Protein AF-A0A315AGP6-F1 (afdb_monomer)

Mean predicted aligned error: 13.44 Å

Secondary structure (DSSP, 8-state):
-HHHHHHHHHHHHHHHHHHHHHHHHHHHHHHHHHHHHHTTTGGGGS-------------TT--S-EEEEEETTEEEEEEE-TTSSEEEEEETTEEEEEEEEEEEEETTEEEEEEEEETTTS-GGG-EEEEEEEETTEEEEEEEPTTSSEEEEEEEEE-

Sequence (158 aa):
MKTRLLKWVVVLICLATAVLSVYVFRLKEFMAIDRCMDAGGAYEKSWKVCDKSLTETPDTRFSGPVFAGMLDGQKISLQLRDDQMGYRMIDNGLRVVGDMNTERGFQNDDNAVVYVLNWTQDEAQQIRFLRVLAHGEEVLRRIGPDQQLQTGAALRAK

Structure (mmCIF, N/CA/C/O backbone):
data_AF-A0A315AGP6-F1
#
_entry.id   AF-A0A315AGP6-F1
#
loop_
_atom_site.group_PDB
_atom_site.id
_atom_site.type_symbol
_atom_site.label_atom_id
_atom_site.label_alt_id
_atom_site.label_comp_id
_atom_site.label_asym_id
_atom_site.label_entity_id
_atom_site.label_seq_id
_atom_site.pdbx_PDB_ins_code
_atom_site.Cartn_x
_atom_site.Cartn_y
_atom_site.Cartn_z
_atom_site.occupancy
_atom_site.B_iso_or_equiv
_atom_site.auth_seq_id
_atom_site.auth_comp_id
_atom_site.auth_asym_id
_atom_site.auth_atom_id
_atom_site.pdbx_PDB_model_num
ATOM 1 N N . MET A 1 1 ? -53.236 -2.235 45.893 1.00 52.69 1 MET A N 1
ATOM 2 C CA . MET A 1 1 ? -51.767 -2.215 46.124 1.00 52.69 1 MET A CA 1
ATOM 3 C C . MET A 1 1 ? -50.929 -2.839 44.997 1.00 52.69 1 MET A C 1
ATOM 5 O O . MET A 1 1 ? -49.910 -2.248 44.666 1.00 52.69 1 MET A O 1
ATOM 9 N N . LYS A 1 2 ? -51.334 -3.953 44.358 1.00 54.44 2 LYS A N 1
ATOM 10 C CA . LYS A 1 2 ? -50.547 -4.644 43.301 1.00 54.44 2 LYS A CA 1
ATOM 11 C C . LYS A 1 2 ? -50.175 -3.794 42.068 1.00 54.44 2 LYS A C 1
ATOM 13 O O . LYS A 1 2 ? -49.081 -3.937 41.536 1.00 54.44 2 LYS A O 1
ATOM 18 N N . THR A 1 3 ? -51.033 -2.867 41.644 1.00 57.50 3 THR A N 1
ATOM 19 C CA . THR A 1 3 ? -50.813 -2.029 40.446 1.00 57.50 3 THR A CA 1
ATOM 20 C C . THR A 1 3 ? -49.757 -0.936 40.618 1.00 57.50 3 THR A C 1
ATOM 22 O O . THR A 1 3 ? -49.158 -0.522 39.630 1.00 57.50 3 THR A O 1
ATOM 25 N N . ARG A 1 4 ? -49.487 -0.470 41.848 1.00 60.44 4 ARG A N 1
ATOM 26 C CA . ARG A 1 4 ? -48.380 0.473 42.104 1.00 60.44 4 ARG A CA 1
ATOM 27 C C . ARG A 1 4 ? -47.031 -0.237 42.041 1.00 60.44 4 ARG A C 1
ATOM 29 O O . ARG A 1 4 ? -46.121 0.294 41.421 1.00 60.44 4 ARG A O 1
ATOM 36 N N . LEU A 1 5 ? -46.930 -1.444 42.600 1.00 61.31 5 LEU A N 1
ATOM 37 C CA . LEU A 1 5 ? -45.696 -2.236 42.576 1.00 61.31 5 LEU A CA 1
ATOM 38 C C . LEU A 1 5 ? -45.258 -2.558 41.137 1.00 61.31 5 LEU A C 1
ATOM 40 O O . LEU A 1 5 ? -44.093 -2.393 40.797 1.00 61.31 5 LEU A O 1
ATOM 44 N N . LEU A 1 6 ? -46.212 -2.927 40.273 1.00 70.25 6 LEU A N 1
ATOM 45 C CA . LEU A 1 6 ? -45.940 -3.245 38.868 1.00 70.25 6 LEU A CA 1
ATOM 46 C C . LEU A 1 6 ? -45.377 -2.041 38.091 1.00 70.25 6 LEU A C 1
ATOM 48 O O . LEU A 1 6 ? -44.458 -2.197 37.296 1.00 70.25 6 LEU A O 1
ATOM 52 N N . LYS A 1 7 ? -45.877 -0.826 38.360 1.00 73.56 7 LYS A N 1
ATOM 53 C CA . LYS A 1 7 ? -45.375 0.402 37.721 1.00 73.56 7 LYS A CA 1
ATOM 54 C C . LYS A 1 7 ? -43.928 0.708 38.113 1.00 73.56 7 LYS A C 1
ATOM 56 O O . LYS A 1 7 ? -43.135 1.062 37.249 1.00 73.56 7 LYS A O 1
ATOM 61 N N . TRP A 1 8 ? -43.572 0.529 39.384 1.00 76.19 8 TRP A N 1
ATOM 62 C CA . TRP A 1 8 ? -42.200 0.745 39.860 1.00 76.19 8 TRP A CA 1
ATOM 63 C C . TRP A 1 8 ? -41.210 -0.274 39.288 1.00 76.19 8 TRP A C 1
ATOM 65 O O . TRP A 1 8 ? -40.094 0.098 38.932 1.00 76.19 8 TRP A O 1
ATOM 75 N N . VAL A 1 9 ? -41.634 -1.530 39.121 1.00 81.00 9 VAL A N 1
ATOM 76 C CA . VAL A 1 9 ? -40.815 -2.568 38.473 1.00 81.00 9 VAL A CA 1
ATOM 77 C C . VAL A 1 9 ? -40.554 -2.230 37.001 1.00 81.00 9 VAL A C 1
ATOM 79 O O . VAL A 1 9 ? -39.416 -2.327 36.552 1.00 81.00 9 VAL A O 1
ATOM 82 N N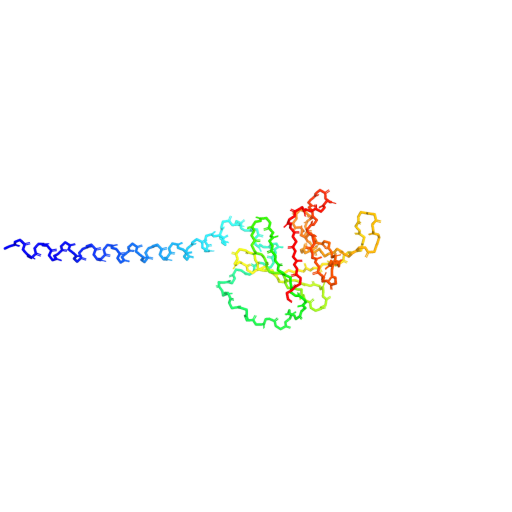 . VAL A 1 10 ? -41.565 -1.763 36.260 1.00 82.56 10 VAL A N 1
ATOM 83 C CA . VAL A 1 10 ? -41.391 -1.357 34.851 1.00 82.56 10 VAL A CA 1
ATOM 84 C C . VAL A 1 10 ? -40.433 -0.169 34.721 1.00 82.56 10 VAL A C 1
ATOM 86 O O . VAL A 1 10 ? -39.555 -0.186 33.862 1.00 82.56 10 VAL A O 1
ATOM 89 N N . VAL A 1 11 ? -40.541 0.831 35.602 1.00 83.94 11 VAL A N 1
ATOM 90 C CA . VAL A 1 11 ? -39.630 1.990 35.606 1.00 83.94 11 VAL A CA 1
ATOM 91 C C . VAL A 1 11 ? -38.184 1.563 35.866 1.00 83.94 11 VAL A C 1
ATOM 93 O O . VAL A 1 11 ? -37.286 2.019 35.163 1.00 83.94 11 VAL A O 1
ATOM 96 N N . LEU A 1 12 ? -37.952 0.653 36.817 1.00 85.31 12 LEU A N 1
ATOM 97 C CA . LEU A 1 12 ? -36.618 0.116 37.103 1.00 85.31 12 LEU A CA 1
ATOM 98 C C . LEU A 1 12 ? -36.024 -0.647 35.913 1.00 85.31 12 LEU A C 1
ATOM 100 O O . LEU A 1 12 ? -34.843 -0.480 35.616 1.00 85.31 12 LEU A O 1
ATOM 104 N N . ILE A 1 13 ? -36.834 -1.431 35.197 1.00 87.06 13 ILE A N 1
ATOM 105 C CA . ILE A 1 13 ? -36.389 -2.160 34.000 1.00 87.06 13 ILE A CA 1
ATOM 106 C C . ILE A 1 13 ? -36.026 -1.185 32.869 1.00 87.06 13 ILE A C 1
ATOM 108 O O . ILE A 1 13 ? -34.985 -1.346 32.230 1.00 87.06 13 ILE A O 1
ATOM 112 N N . CYS A 1 14 ? -36.830 -0.142 32.642 1.00 85.56 14 CYS A N 1
ATOM 113 C CA . CYS A 1 14 ? -36.521 0.907 31.664 1.00 85.56 14 CYS A CA 1
ATOM 114 C C . CYS A 1 14 ? -35.223 1.656 32.003 1.00 85.56 14 CYS A C 1
ATOM 116 O O . CYS A 1 14 ? -34.413 1.924 31.121 1.00 85.56 14 CYS A O 1
ATOM 118 N N . LEU A 1 15 ? -34.991 1.957 33.282 1.00 86.38 15 LEU A N 1
ATOM 119 C CA . LEU A 1 15 ? -33.763 2.613 33.733 1.00 86.38 15 LEU A CA 1
ATOM 120 C C . LEU A 1 15 ? -32.540 1.706 33.562 1.00 86.38 15 LEU A C 1
ATOM 122 O O . LEU A 1 15 ? -31.524 2.143 33.028 1.00 86.38 15 LEU A O 1
ATOM 126 N N . ALA A 1 16 ? -32.649 0.433 33.945 1.00 84.56 16 ALA A N 1
ATOM 127 C CA . ALA A 1 16 ? -31.571 -0.537 33.790 1.00 84.56 16 ALA A CA 1
ATOM 128 C C . ALA A 1 16 ? -31.207 -0.762 32.314 1.00 84.56 16 ALA A C 1
ATOM 130 O O . ALA A 1 16 ? -30.030 -0.774 31.968 1.00 84.56 16 ALA A O 1
ATOM 131 N N . THR A 1 17 ? -32.202 -0.879 31.430 1.00 85.38 17 THR A N 1
ATOM 132 C CA . THR A 1 17 ? -31.980 -1.036 29.981 1.00 85.38 17 THR A CA 1
ATOM 133 C C . THR A 1 17 ? -31.384 0.218 29.344 1.00 85.38 17 THR A C 1
ATOM 135 O O . THR A 1 17 ? -30.470 0.101 28.527 1.00 85.38 17 THR A O 1
ATOM 138 N N . ALA A 1 18 ? -31.810 1.415 29.758 1.00 82.62 18 ALA A N 1
ATOM 139 C CA . ALA A 1 18 ? -31.190 2.664 29.322 1.00 82.62 18 ALA A CA 1
ATOM 140 C C . ALA A 1 18 ? -29.714 2.741 29.748 1.00 82.62 18 ALA A C 1
ATOM 142 O O . ALA A 1 18 ? -28.853 2.995 28.907 1.00 82.62 18 ALA A O 1
ATOM 143 N N . VAL A 1 19 ? -29.398 2.429 31.009 1.00 82.69 19 VAL A N 1
ATOM 144 C CA . VAL A 1 19 ? -28.012 2.400 31.507 1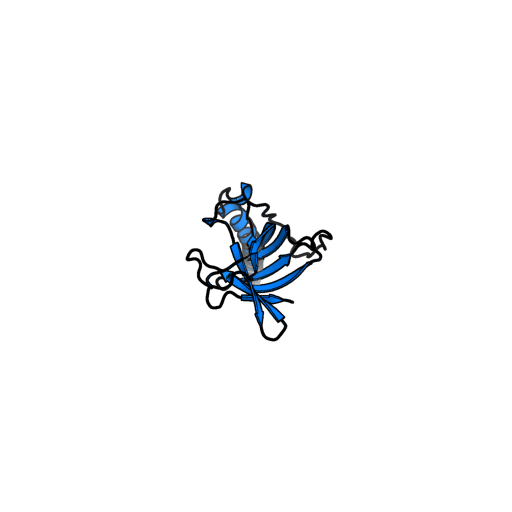.00 82.69 19 VAL A CA 1
ATOM 145 C C . VAL A 1 19 ? -27.171 1.359 30.765 1.00 82.69 19 VAL A C 1
ATOM 147 O O . VAL A 1 19 ? -26.054 1.669 30.354 1.00 82.69 19 VAL A O 1
ATOM 150 N N . LEU A 1 20 ? -27.708 0.159 30.519 1.00 81.19 20 LEU A N 1
ATOM 151 C CA . LEU A 1 20 ? -27.002 -0.884 29.771 1.00 81.19 20 LEU A CA 1
ATOM 152 C C . LEU A 1 20 ? -26.722 -0.451 28.327 1.00 81.19 20 LEU A C 1
ATOM 154 O O . LEU A 1 20 ? -25.624 -0.664 27.822 1.00 81.19 20 LEU A O 1
ATOM 158 N N . SER A 1 21 ? -27.696 0.182 27.668 1.00 76.19 21 SER A N 1
ATOM 159 C CA . SER A 1 21 ? -27.543 0.660 26.292 1.00 76.19 21 SER A CA 1
ATOM 160 C C . SER A 1 21 ? -26.468 1.741 26.184 1.00 76.19 21 SER A C 1
ATOM 162 O O . SER A 1 21 ? -25.599 1.631 25.324 1.00 76.19 21 SER A O 1
ATOM 164 N N . VAL A 1 22 ? -26.442 2.711 27.107 1.00 76.00 2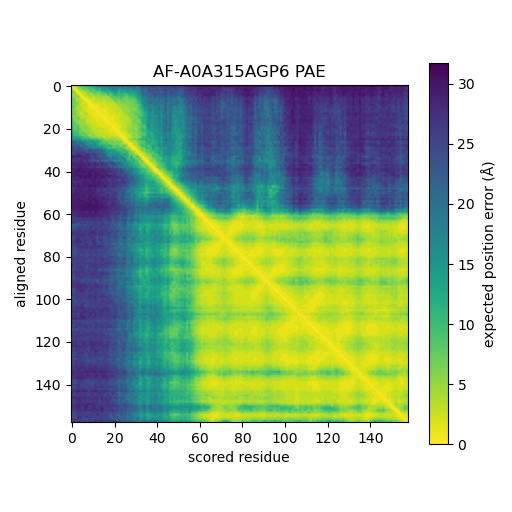2 VAL A N 1
ATOM 165 C CA . VAL A 1 22 ? -25.380 3.725 27.199 1.00 76.00 22 VAL A CA 1
ATOM 166 C C . VAL A 1 22 ? -24.031 3.072 27.492 1.00 76.00 22 VAL A C 1
ATOM 168 O O . VAL A 1 22 ? -23.053 3.405 26.832 1.00 76.00 22 VAL A O 1
ATOM 171 N N . TYR A 1 23 ? -23.964 2.109 28.412 1.00 75.06 23 TYR A N 1
ATOM 172 C CA . TYR A 1 23 ? -22.728 1.387 28.718 1.00 75.06 23 TYR A CA 1
ATOM 173 C C . TYR A 1 23 ? -22.182 0.636 27.493 1.00 75.06 23 TYR A C 1
ATOM 175 O O . TYR A 1 23 ? -21.006 0.763 27.170 1.00 75.06 23 TYR A O 1
ATOM 183 N N . VAL A 1 24 ? -23.037 -0.062 26.740 1.00 69.62 24 VAL A N 1
ATOM 184 C CA . VAL A 1 24 ? -22.651 -0.775 25.509 1.00 69.62 24 VAL A CA 1
ATOM 185 C C . VAL A 1 24 ? -22.270 0.192 24.382 1.00 69.62 24 VAL A C 1
ATOM 187 O O . VAL A 1 24 ? -21.299 -0.056 23.666 1.00 69.62 24 VAL A O 1
ATOM 190 N N . PHE A 1 25 ? -22.984 1.311 24.225 1.00 62.66 25 PHE A N 1
ATOM 191 C CA . PHE A 1 25 ? -22.632 2.336 23.235 1.00 62.66 25 PHE A CA 1
ATOM 192 C C . PHE A 1 25 ? -21.278 2.975 23.556 1.00 62.66 25 PHE A C 1
ATOM 194 O O . PHE A 1 25 ? -20.456 3.169 22.665 1.00 62.66 25 PHE A O 1
ATOM 201 N N . ARG A 1 26 ? -21.010 3.235 24.840 1.00 58.31 26 ARG A N 1
ATOM 202 C CA . ARG A 1 26 ? -19.738 3.791 25.313 1.00 58.31 26 ARG A CA 1
ATOM 203 C C . ARG A 1 26 ? -18.598 2.775 25.279 1.00 58.31 26 ARG A C 1
ATOM 205 O O . ARG A 1 26 ? -17.476 3.167 24.984 1.00 58.31 26 ARG A O 1
ATOM 212 N N . LEU A 1 27 ? -18.865 1.485 25.487 1.00 56.50 27 LEU A N 1
ATOM 213 C CA . LEU A 1 27 ? -17.881 0.412 25.304 1.00 56.50 27 LEU A CA 1
ATOM 214 C C . LEU A 1 27 ? -17.366 0.349 23.863 1.00 56.50 27 LEU A C 1
ATOM 216 O O . LEU A 1 27 ? -16.171 0.166 23.656 1.00 56.50 27 LEU A O 1
ATOM 220 N N . LYS A 1 28 ? -18.233 0.560 22.864 1.00 54.00 28 LYS A N 1
ATOM 221 C CA . LYS A 1 28 ? -17.790 0.650 21.462 1.00 54.00 28 LYS A CA 1
ATOM 222 C C . LYS A 1 28 ? -16.846 1.831 21.229 1.00 54.00 28 LYS A C 1
ATOM 224 O O . LYS A 1 28 ? -15.876 1.687 20.492 1.00 54.00 28 LYS A O 1
ATOM 229 N N . GLU A 1 29 ? -17.096 2.971 21.873 1.00 46.34 29 GLU A N 1
ATOM 230 C CA . GLU A 1 29 ? -16.198 4.129 21.782 1.00 46.34 29 GLU A CA 1
ATOM 231 C C . GLU A 1 29 ? -14.872 3.912 22.523 1.00 46.34 29 GLU A C 1
ATOM 233 O O . GLU A 1 29 ? -13.831 4.371 22.053 1.00 46.34 29 GLU A O 1
ATOM 238 N N . PHE A 1 30 ? -14.881 3.178 23.640 1.00 49.84 30 PHE A N 1
ATOM 239 C CA . PHE A 1 30 ? -13.666 2.826 24.375 1.00 49.84 30 PHE A CA 1
ATOM 240 C C . PHE A 1 30 ? -12.811 1.783 23.652 1.00 49.84 30 PHE A C 1
ATOM 242 O O . PHE A 1 30 ? -11.600 1.953 23.615 1.00 49.84 30 PHE A O 1
ATOM 249 N N . MET A 1 31 ? -13.397 0.784 22.981 1.00 49.62 31 MET A N 1
ATOM 250 C CA . MET A 1 31 ? -12.625 -0.193 22.191 1.00 49.62 31 MET A CA 1
ATOM 251 C C . MET A 1 31 ? -11.805 0.455 21.062 1.00 49.62 31 MET A C 1
ATOM 253 O O . MET A 1 31 ? -10.775 -0.082 20.662 1.00 49.62 31 MET A O 1
ATOM 257 N N . ALA A 1 32 ? -12.231 1.610 20.543 1.00 47.69 32 ALA A N 1
ATOM 258 C CA . ALA A 1 32 ? -11.444 2.365 19.568 1.00 47.69 32 ALA A CA 1
ATOM 259 C C . ALA A 1 32 ? -10.252 3.100 20.213 1.00 47.69 32 ALA A C 1
ATOM 261 O O . ALA A 1 32 ? -9.204 3.232 19.587 1.00 47.69 32 ALA A O 1
ATOM 262 N N . ILE A 1 33 ? -10.400 3.562 21.461 1.00 47.81 33 ILE A N 1
ATOM 263 C CA . ILE A 1 33 ? -9.346 4.243 22.229 1.00 47.81 33 ILE A CA 1
ATO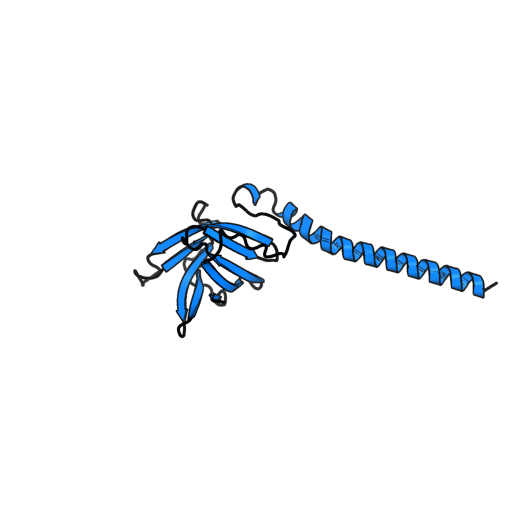M 264 C C . ILE A 1 33 ? -8.325 3.227 22.755 1.00 47.81 33 ILE A C 1
ATOM 266 O O . ILE A 1 33 ? -7.128 3.467 22.625 1.00 47.81 33 ILE A O 1
ATOM 270 N N . ASP A 1 34 ? -8.785 2.079 23.260 1.00 47.69 34 ASP A N 1
ATOM 271 C CA . ASP A 1 34 ? -7.914 1.000 23.738 1.00 47.69 34 ASP A CA 1
ATOM 272 C C . ASP A 1 34 ? -7.064 0.430 22.608 1.00 47.69 34 ASP A C 1
ATOM 274 O O . ASP A 1 34 ? -5.893 0.173 22.816 1.00 47.69 34 ASP A O 1
ATOM 278 N N . ARG A 1 35 ? -7.560 0.357 21.365 1.00 47.06 35 ARG A N 1
ATOM 279 C CA . ARG A 1 35 ? -6.716 -0.035 20.219 1.00 47.06 35 ARG A CA 1
ATOM 280 C C . ARG A 1 35 ? -5.571 0.944 19.945 1.00 47.06 35 ARG A C 1
ATOM 282 O O . ARG A 1 35 ? -4.486 0.505 19.572 1.00 47.06 35 ARG A O 1
ATOM 289 N N . CYS A 1 36 ? -5.782 2.245 20.168 1.00 49.56 36 CYS A N 1
ATOM 290 C CA . CYS A 1 36 ? -4.708 3.242 20.101 1.00 49.56 36 CYS A CA 1
ATOM 291 C C . CYS A 1 36 ? -3.748 3.153 21.309 1.00 49.56 36 CYS A C 1
ATOM 293 O O . CYS A 1 36 ? -2.617 3.611 21.206 1.00 49.56 36 CYS A O 1
ATOM 295 N N . MET A 1 37 ? -4.149 2.541 22.429 1.00 45.09 37 MET A N 1
ATOM 296 C CA . MET A 1 37 ? -3.312 2.361 23.626 1.00 45.09 37 MET A CA 1
ATOM 297 C C . MET A 1 37 ? -2.591 0.994 23.672 1.00 45.09 37 MET A C 1
ATOM 299 O O . MET A 1 37 ? -1.427 0.937 24.063 1.00 45.09 37 MET A O 1
ATOM 303 N N . ASP A 1 38 ? -3.224 -0.080 23.192 1.00 47.91 38 ASP A N 1
ATOM 304 C CA . ASP A 1 38 ? -2.738 -1.472 23.182 1.00 47.91 38 ASP A CA 1
ATOM 305 C C . ASP A 1 38 ? -1.604 -1.717 22.180 1.00 47.91 38 ASP A C 1
ATOM 307 O O . ASP A 1 38 ? -0.822 -2.648 22.357 1.00 47.91 38 ASP A O 1
ATOM 311 N N . ALA A 1 39 ? -1.434 -0.864 21.160 1.00 48.53 39 ALA A N 1
ATOM 312 C CA . ALA A 1 39 ? -0.212 -0.885 20.341 1.00 48.53 39 ALA A CA 1
ATOM 313 C C . ALA A 1 39 ? 0.971 -0.134 20.997 1.00 48.53 39 ALA A C 1
ATOM 315 O O . ALA A 1 39 ? 1.902 0.295 20.314 1.00 48.53 39 ALA A O 1
ATOM 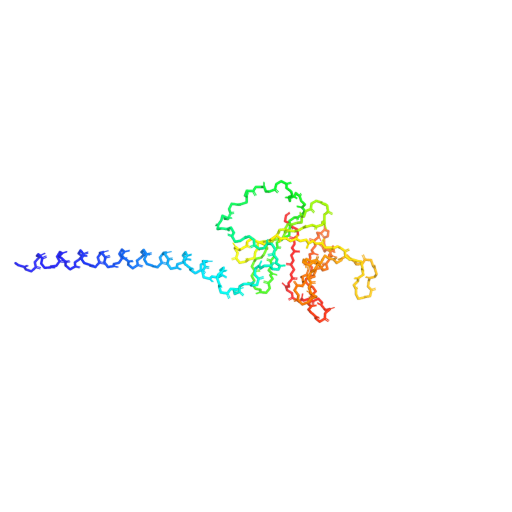316 N N . GLY A 1 40 ? 0.929 0.029 22.327 1.00 41.72 40 GLY A N 1
ATOM 317 C CA . GLY A 1 40 ? 2.094 -0.051 23.212 1.00 41.72 40 GLY A CA 1
ATOM 318 C C . GLY A 1 40 ? 3.308 0.778 22.804 1.00 41.72 40 GLY A C 1
ATOM 319 O O . GLY A 1 40 ? 4.406 0.242 22.709 1.00 41.72 40 GLY A O 1
ATOM 320 N N . GLY A 1 41 ? 3.131 2.069 22.512 1.00 38.78 41 GLY A N 1
ATOM 321 C CA . GLY A 1 41 ? 4.259 2.957 22.204 1.00 38.78 41 GLY A CA 1
ATOM 322 C C . GLY A 1 41 ? 4.961 2.698 20.861 1.00 38.78 41 GLY A C 1
ATOM 323 O O . GLY A 1 41 ? 5.887 3.424 20.517 1.00 38.78 41 GLY A O 1
ATOM 324 N N . ALA A 1 42 ? 4.493 1.755 20.034 1.00 45.06 42 ALA A N 1
ATOM 325 C CA . ALA A 1 42 ? 5.015 1.545 18.675 1.00 45.06 42 ALA A CA 1
ATOM 326 C C . ALA A 1 42 ? 4.625 2.676 17.693 1.00 45.06 42 ALA A C 1
ATOM 328 O O . ALA A 1 42 ? 5.033 2.682 16.530 1.00 45.06 42 ALA A O 1
ATOM 329 N N . TYR A 1 43 ? 3.831 3.642 18.161 1.00 41.38 43 TYR A N 1
ATOM 330 C CA . TYR A 1 43 ? 3.372 4.815 17.419 1.00 41.38 43 TYR A CA 1
ATOM 331 C C . TYR A 1 43 ? 4.462 5.863 17.177 1.00 41.38 43 TYR A C 1
ATOM 333 O O . TYR A 1 43 ? 4.304 6.686 16.286 1.00 41.38 43 TYR A O 1
ATOM 341 N N . GLU A 1 44 ? 5.576 5.833 17.914 1.00 41.91 44 GLU A N 1
ATOM 342 C CA . GLU A 1 44 ? 6.667 6.807 17.736 1.00 41.91 44 GLU A CA 1
ATOM 343 C C . GLU A 1 44 ? 7.471 6.601 16.439 1.00 41.91 44 GLU A C 1
ATOM 345 O O . GLU A 1 44 ? 8.181 7.505 16.008 1.00 41.91 44 GLU A O 1
ATOM 350 N N . LYS A 1 45 ? 7.346 5.438 15.781 1.00 42.72 45 LYS A N 1
ATOM 351 C CA . LYS A 1 45 ? 8.129 5.101 14.576 1.00 42.72 45 LYS A CA 1
ATOM 352 C C . LYS A 1 45 ? 7.393 5.273 13.243 1.00 42.72 45 LYS A C 1
ATOM 354 O O . LYS A 1 45 ? 8.000 5.178 12.186 1.00 42.72 45 LYS A O 1
ATOM 359 N N . SER A 1 46 ? 6.09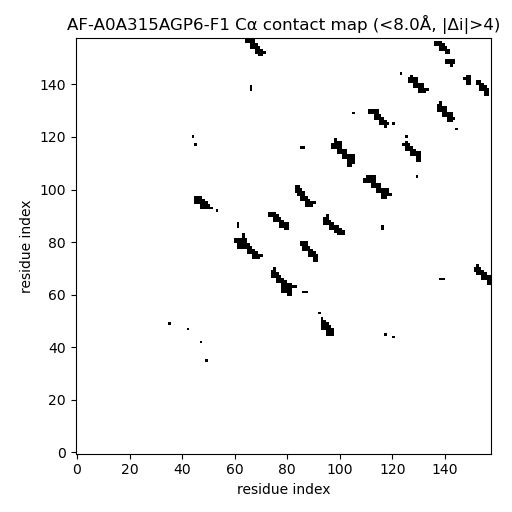2 5.551 13.254 1.00 43.31 46 SER A N 1
ATOM 360 C CA . SER A 1 46 ? 5.315 5.814 12.033 1.00 43.31 46 SER A CA 1
ATOM 361 C C . SER A 1 46 ? 4.305 6.915 12.324 1.00 43.31 46 SER A C 1
ATOM 363 O O . SER A 1 46 ? 3.715 6.898 13.398 1.00 43.31 46 SER A O 1
ATOM 365 N N . TRP A 1 47 ? 4.092 7.866 11.406 1.00 47.97 47 TRP A N 1
ATOM 366 C CA . TRP A 1 47 ? 3.144 8.988 11.547 1.00 47.97 47 TRP A CA 1
ATOM 367 C C . TRP A 1 47 ? 1.667 8.515 11.536 1.00 47.97 47 TRP A C 1
ATOM 369 O O . TRP A 1 47 ? 0.827 8.962 10.752 1.00 47.97 47 TRP A O 1
ATOM 379 N N . LYS A 1 48 ? 1.328 7.567 12.412 1.00 47.44 48 LYS A N 1
ATOM 380 C CA . LYS A 1 48 ? -0.005 7.022 12.653 1.00 47.44 48 LYS A CA 1
ATOM 381 C C . LYS A 1 48 ? -0.795 8.032 13.476 1.00 47.44 48 LYS A C 1
ATOM 383 O O . LYS A 1 48 ? -0.754 8.034 14.703 1.00 47.44 48 LYS A O 1
ATOM 388 N N . VAL A 1 49 ? -1.517 8.914 12.794 1.00 51.84 49 VAL A N 1
ATOM 389 C CA . VAL A 1 49 ? -2.447 9.841 13.442 1.00 51.84 49 VAL A CA 1
ATOM 390 C C . VAL A 1 49 ? -3.747 9.087 13.736 1.00 51.84 49 VAL A C 1
ATOM 392 O O . VAL A 1 49 ? -4.555 8.876 12.832 1.00 51.84 49 VAL A O 1
ATOM 395 N N . CYS A 1 50 ? -3.968 8.709 15.002 1.00 49.25 50 CYS A N 1
ATOM 396 C CA . CYS A 1 50 ? -5.268 8.236 15.492 1.00 49.25 50 CYS A CA 1
ATOM 397 C C . CYS A 1 50 ? -6.291 9.386 15.436 1.00 49.25 50 CYS A C 1
ATOM 399 O O . CYS A 1 50 ? -6.574 10.040 16.438 1.00 49.25 50 CYS A O 1
ATOM 401 N N . ASP A 1 51 ? -6.834 9.662 14.254 1.00 47.91 51 ASP A N 1
ATOM 402 C CA . ASP A 1 51 ? -7.955 10.578 14.091 1.00 47.91 51 ASP A CA 1
ATOM 403 C C . ASP A 1 51 ? -9.260 9.775 14.121 1.00 47.91 51 ASP A C 1
ATOM 405 O O . ASP A 1 51 ? -9.493 8.915 13.274 1.00 47.91 51 ASP A O 1
ATOM 409 N N . LYS A 1 52 ? -10.111 10.051 15.118 1.00 41.12 52 LYS A N 1
ATOM 410 C CA . LYS A 1 52 ? -11.470 9.487 15.221 1.00 41.12 52 LYS A CA 1
ATOM 411 C C . LYS A 1 52 ? -12.376 9.965 14.086 1.00 41.12 52 LYS A C 1
ATOM 413 O O . LYS A 1 52 ? -13.466 9.425 13.899 1.00 41.12 52 LYS A O 1
ATOM 418 N N . SER A 1 53 ? -11.970 11.010 13.369 1.00 43.47 53 SER A N 1
ATOM 419 C CA . SER A 1 53 ? -12.734 11.547 12.264 1.00 43.47 53 SER A CA 1
ATOM 420 C C . SER A 1 53 ? -12.558 10.644 11.032 1.00 43.47 53 SER A C 1
ATOM 422 O O . SER A 1 53 ? -11.531 10.634 10.358 1.00 43.47 53 SER A O 1
ATOM 424 N N . LEU A 1 54 ? -13.615 9.880 10.726 1.00 45.94 54 LEU A N 1
ATOM 425 C CA . LEU A 1 54 ? -13.846 9.279 9.403 1.00 45.94 54 LEU A CA 1
ATOM 426 C C . LEU A 1 54 ? -14.033 10.349 8.319 1.00 45.94 54 LEU A C 1
ATOM 428 O O . LEU A 1 54 ? -14.170 10.017 7.144 1.00 45.94 54 LEU A O 1
ATOM 432 N N . THR A 1 55 ? -14.074 11.627 8.707 1.00 42.59 55 THR A N 1
ATOM 433 C CA . THR A 1 55 ? -14.026 12.746 7.784 1.00 42.59 55 THR A CA 1
ATOM 434 C C . THR A 1 55 ? -12.747 12.625 6.970 1.00 42.59 55 THR A C 1
ATOM 436 O O . THR A 1 55 ? -11.635 12.891 7.429 1.00 42.59 55 THR A O 1
ATOM 439 N N . GLU A 1 56 ? -12.922 12.233 5.713 1.00 49.19 56 GLU A N 1
ATOM 440 C CA . GLU A 1 56 ? -12.050 12.607 4.613 1.00 49.19 56 GLU A CA 1
ATOM 441 C C . GLU A 1 56 ? -12.071 14.135 4.491 1.00 49.19 56 GLU A C 1
ATOM 443 O O . GLU A 1 56 ? -12.532 14.684 3.498 1.00 49.19 56 GLU A O 1
ATOM 448 N N . THR A 1 57 ? -11.612 14.868 5.511 1.00 47.12 57 THR A N 1
ATOM 449 C CA . THR A 1 57 ? -11.162 16.229 5.261 1.00 47.12 57 THR A CA 1
ATOM 450 C C . THR A 1 57 ? -10.094 16.093 4.178 1.00 47.12 57 THR A C 1
ATOM 452 O O . THR A 1 57 ? -9.153 15.304 4.361 1.00 47.12 57 THR A O 1
ATOM 455 N N . PRO A 1 58 ? -10.280 16.734 3.009 1.00 52.91 58 PRO A N 1
ATOM 456 C CA . PRO A 1 58 ? -9.326 16.629 1.924 1.00 52.91 58 PRO A CA 1
ATOM 457 C C . PRO A 1 58 ? -8.027 17.251 2.421 1.00 52.91 58 PRO A C 1
ATOM 459 O O . PRO A 1 58 ? -7.904 18.470 2.514 1.00 52.91 58 PRO A O 1
ATOM 462 N N . ASP A 1 59 ? -7.072 16.414 2.813 1.00 61.66 59 ASP A N 1
ATOM 463 C CA . ASP A 1 59 ? -5.701 16.869 2.930 1.00 61.66 59 ASP A CA 1
ATOM 464 C C . ASP A 1 59 ? -5.239 17.080 1.493 1.00 61.66 59 ASP A C 1
ATOM 466 O O . ASP A 1 59 ? -5.015 16.120 0.757 1.00 61.66 59 ASP A O 1
ATOM 470 N N . THR A 1 60 ? -5.182 18.341 1.069 1.00 65.19 60 THR A N 1
ATOM 471 C CA . THR A 1 60 ? -4.851 18.734 -0.307 1.00 65.19 60 THR A CA 1
ATOM 472 C C . THR A 1 60 ? -3.460 18.274 -0.735 1.00 65.19 60 THR A C 1
ATOM 474 O O . THR A 1 60 ? -3.156 18.296 -1.923 1.00 65.19 60 THR A O 1
ATOM 477 N N . ARG A 1 61 ? -2.634 17.812 0.213 1.00 71.62 61 ARG A N 1
ATOM 478 C CA . ARG A 1 61 ? -1.346 17.170 -0.051 1.00 71.62 61 ARG A CA 1
ATOM 479 C C . ARG A 1 61 ? -1.479 15.761 -0.623 1.00 71.62 61 ARG A C 1
ATOM 481 O O . ARG A 1 61 ? -0.482 15.240 -1.085 1.00 71.62 61 ARG A O 1
ATOM 488 N N . PHE A 1 62 ? -2.649 15.124 -0.570 1.00 78.50 62 PHE A N 1
ATOM 489 C CA . PHE A 1 62 ? -2.881 13.786 -1.120 1.00 78.50 62 PHE A CA 1
ATOM 490 C C . PHE A 1 62 ? -3.933 13.862 -2.227 1.00 78.50 62 PHE A C 1
ATOM 492 O O . PHE A 1 62 ? -5.133 13.748 -1.987 1.00 78.50 62 PHE A O 1
ATOM 499 N N . SER A 1 63 ? -3.461 14.076 -3.452 1.00 84.31 63 SER A N 1
ATOM 500 C CA . SER A 1 63 ? -4.265 14.206 -4.676 1.00 84.31 63 SER A CA 1
ATOM 501 C C . SER A 1 63 ? -3.976 13.104 -5.706 1.00 84.31 63 SER A C 1
ATOM 503 O O . SER A 1 63 ? -4.534 13.126 -6.801 1.00 84.31 63 SER A O 1
ATOM 505 N N . GLY A 1 64 ? -3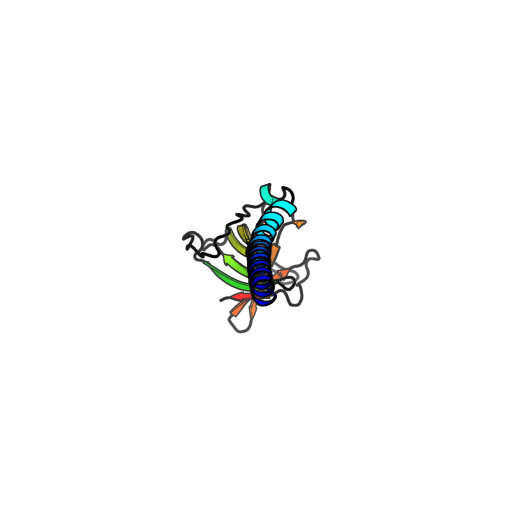.111 12.143 -5.366 1.00 88.06 64 GLY A N 1
ATOM 506 C CA . GLY A 1 64 ? -2.741 11.028 -6.230 1.00 88.06 64 GLY A CA 1
ATOM 507 C C . GLY A 1 64 ? -3.783 9.900 -6.266 1.00 88.06 64 GLY A C 1
ATOM 508 O O . GLY A 1 64 ? -4.870 10.017 -5.685 1.00 88.06 64 GLY A O 1
ATOM 509 N N . PRO A 1 65 ? -3.458 8.788 -6.952 1.00 91.69 65 PRO A N 1
ATOM 510 C CA . PRO A 1 65 ? -4.373 7.670 -7.139 1.00 91.69 65 PRO A CA 1
ATOM 511 C C . PRO A 1 65 ? -4.793 7.036 -5.811 1.00 91.69 65 PRO A C 1
ATOM 513 O O . PRO A 1 65 ? -4.015 6.942 -4.855 1.00 91.69 65 PRO A O 1
ATOM 516 N N . VAL A 1 66 ? -6.040 6.569 -5.787 1.00 92.88 66 VAL A N 1
ATOM 517 C CA . VAL A 1 66 ? -6.630 5.847 -4.660 1.00 92.88 66 VAL A CA 1
ATOM 518 C C . VAL A 1 66 ? -6.797 4.388 -5.051 1.00 92.88 66 VAL A C 1
ATOM 520 O O . VAL A 1 66 ? -7.390 4.073 -6.076 1.00 92.88 66 VAL A O 1
ATOM 523 N N . PHE A 1 67 ? -6.318 3.498 -4.194 1.00 94.25 67 PHE A N 1
ATOM 524 C CA . PHE A 1 67 ? -6.453 2.058 -4.303 1.00 94.25 67 PHE A CA 1
ATOM 525 C C . PHE A 1 67 ? -7.279 1.526 -3.137 1.00 94.25 67 PHE A C 1
ATOM 527 O O . PHE A 1 67 ? -7.099 1.940 -1.993 1.00 94.25 67 PHE A O 1
ATOM 534 N N . ALA A 1 68 ? -8.171 0.578 -3.393 1.00 93.62 68 ALA A N 1
ATOM 535 C CA . ALA A 1 68 ? -8.960 -0.067 -2.354 1.00 93.62 68 ALA A CA 1
ATOM 536 C C . ALA A 1 68 ? -9.025 -1.578 -2.567 1.00 93.62 68 ALA A C 1
ATOM 538 O O . ALA A 1 68 ? -9.019 -2.072 -3.695 1.00 93.62 68 ALA A O 1
ATOM 539 N N . GLY A 1 69 ? -9.108 -2.326 -1.474 1.00 91.31 69 GLY A N 1
ATOM 540 C CA . GLY A 1 69 ? -9.188 -3.778 -1.539 1.00 91.31 69 GLY A CA 1
ATOM 541 C C . GLY A 1 69 ? -9.161 -4.423 -0.167 1.00 91.31 69 GLY A C 1
ATOM 542 O O . GLY A 1 69 ? -9.419 -3.765 0.842 1.00 91.31 69 GLY A O 1
ATOM 543 N N . MET A 1 70 ? -8.871 -5.721 -0.155 1.00 87.25 70 MET A N 1
ATOM 544 C CA . MET A 1 70 ? -8.732 -6.506 1.067 1.00 87.25 70 MET A CA 1
ATOM 545 C C . MET A 1 70 ? -7.255 -6.814 1.305 1.00 87.25 70 MET A C 1
ATOM 547 O O . MET A 1 70 ? -6.564 -7.294 0.406 1.00 87.25 70 MET A O 1
ATOM 551 N N . LEU A 1 71 ? -6.791 -6.559 2.522 1.00 80.69 71 LEU A N 1
ATOM 552 C CA . LEU A 1 71 ? -5.475 -6.932 3.019 1.00 80.69 71 LEU A CA 1
ATOM 553 C C . LEU A 1 71 ? -5.672 -7.697 4.325 1.00 80.69 71 LEU A C 1
ATOM 555 O O . LEU A 1 71 ? -6.370 -7.205 5.202 1.00 80.69 71 LEU A O 1
ATOM 559 N N . ASP A 1 72 ? -5.142 -8.916 4.433 1.00 77.94 72 ASP A N 1
ATOM 560 C CA . ASP A 1 72 ? -5.275 -9.762 5.634 1.00 77.94 72 ASP A CA 1
ATOM 561 C C . ASP A 1 72 ? -6.728 -9.894 6.153 1.00 77.94 72 ASP A C 1
ATOM 563 O O . ASP A 1 72 ? -6.999 -9.922 7.351 1.00 77.94 72 ASP A O 1
ATOM 567 N N . GLY A 1 73 ? -7.696 -9.955 5.229 1.00 80.38 73 GLY A N 1
ATOM 568 C CA . GLY A 1 73 ? -9.127 -10.055 5.550 1.00 80.38 73 GLY A CA 1
ATOM 569 C C . GLY A 1 73 ? -9.796 -8.736 5.954 1.00 80.38 73 GLY A C 1
ATOM 570 O O . GLY A 1 73 ? -10.974 -8.734 6.309 1.00 80.38 73 GLY A O 1
ATOM 571 N N . GLN A 1 74 ? -9.087 -7.613 5.864 1.00 81.88 74 GLN A N 1
ATOM 572 C CA . GLN A 1 74 ? -9.565 -6.290 6.251 1.00 81.88 74 GLN A CA 1
ATOM 573 C C . GLN A 1 74 ? -9.630 -5.355 5.049 1.00 81.88 74 GLN A C 1
ATOM 575 O O . GLN A 1 74 ? -8.774 -5.375 4.166 1.00 81.88 74 GLN A O 1
ATOM 580 N N . LYS A 1 75 ? -10.673 -4.524 5.004 1.00 86.62 75 LYS A N 1
ATOM 581 C CA . LYS A 1 75 ? -10.829 -3.534 3.941 1.00 86.62 75 LYS A CA 1
ATOM 582 C C . LYS A 1 75 ? -9.867 -2.383 4.188 1.00 86.62 75 LYS A C 1
ATOM 584 O O . LYS A 1 75 ? -9.987 -1.705 5.208 1.00 86.62 75 LYS A O 1
ATOM 589 N N . ILE A 1 76 ? -8.999 -2.123 3.219 1.00 88.25 76 ILE A N 1
ATOM 590 C CA . ILE A 1 76 ? -8.072 -0.996 3.263 1.00 88.25 76 ILE A CA 1
ATOM 591 C C . ILE A 1 76 ? -8.309 -0.035 2.099 1.00 88.25 76 ILE A C 1
ATOM 593 O O . ILE A 1 76 ? -8.799 -0.422 1.032 1.00 88.25 76 ILE A O 1
ATOM 597 N N . SER A 1 77 ? -7.964 1.231 2.320 1.00 92.31 77 SER A N 1
ATOM 598 C CA . SER A 1 77 ? -7.945 2.278 1.296 1.00 92.31 77 SER A CA 1
ATOM 599 C C . SER A 1 77 ? -6.598 2.982 1.348 1.00 92.31 77 SER A C 1
ATOM 601 O O . SER A 1 77 ? -6.274 3.586 2.363 1.00 92.31 77 SER A O 1
ATOM 603 N N . LEU A 1 78 ? -5.822 2.903 0.276 1.00 92.94 78 LEU A N 1
ATOM 604 C CA . LEU A 1 78 ? -4.499 3.495 0.135 1.00 92.94 78 LEU A CA 1
ATOM 605 C C . LEU A 1 78 ? -4.567 4.625 -0.889 1.00 92.94 78 LEU A C 1
ATOM 607 O O . LEU A 1 78 ? -4.923 4.394 -2.033 1.00 92.94 78 LEU A O 1
ATOM 611 N N . GLN A 1 79 ? -4.207 5.833 -0.495 1.00 93.56 79 GLN A N 1
ATOM 612 C CA . GLN A 1 79 ? -4.072 6.981 -1.376 1.00 93.56 79 GLN A CA 1
ATOM 613 C C . GLN A 1 79 ? -2.607 7.393 -1.438 1.00 93.56 79 GLN A C 1
ATOM 615 O O . GLN A 1 79 ? -1.961 7.565 -0.402 1.00 93.56 79 GLN A O 1
ATOM 620 N N . LEU A 1 80 ? -2.090 7.556 -2.650 1.00 92.75 80 LEU A N 1
ATOM 621 C CA . LEU A 1 80 ? -0.731 8.037 -2.863 1.00 92.75 80 LEU A CA 1
ATOM 622 C C . LEU A 1 80 ? -0.715 9.564 -2.934 1.00 92.75 80 LEU A C 1
ATOM 624 O O . LEU A 1 80 ? -1.689 10.201 -3.346 1.00 92.75 80 LEU A O 1
ATOM 628 N N . ARG A 1 81 ? 0.406 10.159 -2.534 1.00 91.31 81 ARG A N 1
ATOM 629 C CA . ARG A 1 81 ? 0.709 11.551 -2.859 1.00 91.31 81 ARG A CA 1
ATOM 630 C C . ARG A 1 81 ? 1.012 11.673 -4.356 1.00 91.31 81 ARG A C 1
ATOM 632 O O . ARG A 1 81 ? 1.469 10.715 -4.975 1.00 91.31 81 ARG A O 1
ATOM 639 N N . ASP A 1 82 ? 0.728 12.830 -4.937 1.00 89.06 82 ASP A N 1
ATOM 640 C CA . ASP A 1 82 ? 0.966 13.133 -6.355 1.00 89.06 82 ASP A CA 1
ATOM 641 C C . ASP A 1 82 ? 2.435 12.970 -6.770 1.00 89.06 82 ASP A C 1
ATOM 643 O O . ASP A 1 82 ? 2.721 12.422 -7.834 1.00 89.06 82 ASP A O 1
ATOM 647 N N . ASP A 1 83 ? 3.363 13.366 -5.902 1.00 88.69 83 ASP A N 1
ATOM 648 C CA . ASP A 1 83 ? 4.805 13.184 -6.093 1.00 88.69 83 ASP A CA 1
ATOM 649 C C . ASP A 1 83 ? 5.305 11.743 -5.861 1.00 88.69 83 ASP A C 1
ATOM 651 O O . ASP A 1 83 ? 6.490 11.480 -6.046 1.00 88.69 83 ASP A O 1
ATOM 655 N N . GLN A 1 84 ? 4.430 10.811 -5.457 1.00 88.12 84 GLN A N 1
ATOM 656 C CA . GLN A 1 84 ? 4.763 9.419 -5.118 1.00 88.12 84 GLN A CA 1
ATOM 657 C C . GLN A 1 84 ? 5.824 9.259 -4.010 1.00 88.12 84 GLN A C 1
ATOM 659 O O . GLN A 1 84 ? 6.463 8.214 -3.900 1.00 88.12 84 GLN A O 1
ATOM 664 N N . MET A 1 85 ? 5.982 10.255 -3.141 1.00 89.12 85 MET A N 1
ATOM 665 C CA . MET A 1 85 ? 6.926 10.211 -2.014 1.00 89.12 85 MET A CA 1
ATOM 666 C C . MET A 1 85 ? 6.233 9.981 -0.666 1.00 89.12 85 MET A C 1
ATOM 668 O O . MET A 1 85 ? 6.886 9.831 0.365 1.00 89.12 85 MET A O 1
ATOM 672 N N . GLY A 1 86 ? 4.901 9.948 -0.646 1.00 90.44 86 GLY A N 1
ATOM 673 C CA . GLY A 1 86 ? 4.120 9.723 0.563 1.00 90.44 86 GLY A CA 1
ATOM 674 C C . GLY A 1 86 ? 2.830 8.971 0.291 1.00 90.44 86 GLY A C 1
ATOM 675 O O . GLY A 1 86 ? 2.350 8.896 -0.842 1.00 90.44 86 GLY A O 1
ATOM 676 N N . TYR A 1 87 ? 2.251 8.430 1.354 1.00 91.12 87 TYR A N 1
ATOM 677 C CA . TYR A 1 87 ? 0.978 7.731 1.297 1.00 91.12 87 TYR A CA 1
ATOM 678 C C . TYR A 1 87 ? 0.097 8.052 2.504 1.00 91.12 87 TYR A C 1
ATOM 680 O O . TYR A 1 87 ? 0.566 8.399 3.591 1.00 91.12 87 TYR A O 1
ATOM 688 N N . ARG A 1 88 ? -1.205 7.88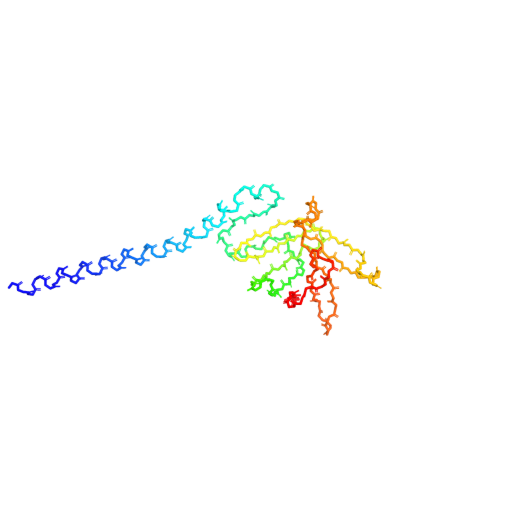1 2.300 1.00 88.81 88 ARG A N 1
ATOM 689 C CA . ARG A 1 88 ? -2.229 7.833 3.337 1.00 88.81 88 ARG A CA 1
ATOM 690 C C . ARG A 1 88 ? -2.969 6.513 3.197 1.00 88.81 88 ARG A C 1
ATOM 692 O O . ARG A 1 88 ? -3.487 6.206 2.133 1.00 88.81 88 ARG A O 1
ATOM 699 N N . MET A 1 89 ? -3.076 5.752 4.272 1.00 87.88 89 MET A N 1
ATOM 700 C CA . MET A 1 89 ? -3.840 4.513 4.320 1.00 87.88 89 MET A CA 1
ATOM 701 C C . MET A 1 89 ? -4.928 4.606 5.385 1.00 87.88 89 MET A C 1
ATOM 703 O O . MET A 1 89 ? -4.715 5.168 6.454 1.00 87.88 89 MET A O 1
ATOM 707 N N . ILE A 1 90 ? -6.102 4.057 5.098 1.00 85.31 90 ILE A N 1
ATOM 708 C CA . ILE A 1 90 ? -7.115 3.738 6.099 1.00 85.31 90 ILE A CA 1
ATOM 709 C C . ILE A 1 90 ? -7.087 2.226 6.281 1.00 85.31 90 ILE A C 1
ATOM 711 O O . ILE A 1 90 ? -7.393 1.493 5.339 1.00 85.31 90 ILE A O 1
ATOM 715 N N . ASP A 1 91 ? -6.728 1.792 7.483 1.00 79.31 91 ASP A N 1
ATOM 716 C CA . ASP A 1 91 ? -6.649 0.394 7.894 1.00 79.31 91 ASP A CA 1
ATOM 717 C C . ASP A 1 91 ? -7.410 0.222 9.215 1.00 79.31 91 ASP A C 1
ATOM 719 O O . ASP A 1 91 ? -7.160 0.939 10.181 1.00 79.31 91 ASP A O 1
ATOM 723 N N . ASN A 1 92 ? -8.406 -0.666 9.247 1.00 74.81 92 ASN A N 1
ATOM 724 C CA . ASN A 1 92 ? -9.309 -0.859 10.393 1.00 74.81 92 ASN A CA 1
ATOM 725 C C . ASN A 1 92 ? -9.933 0.429 10.961 1.00 74.81 92 ASN A C 1
ATOM 727 O O . ASN A 1 92 ? -10.178 0.539 12.163 1.00 74.81 92 ASN A O 1
ATOM 731 N N . GLY A 1 93 ? -10.200 1.414 10.101 1.00 70.62 93 GLY A N 1
ATOM 732 C CA . GLY A 1 93 ? -10.732 2.716 10.516 1.00 70.62 93 GLY A CA 1
ATOM 733 C C . GLY A 1 93 ? -9.697 3.644 11.159 1.00 70.62 93 GLY A C 1
ATOM 734 O O . GLY A 1 93 ? -10.062 4.731 11.594 1.00 70.62 93 GLY A O 1
ATOM 735 N N . LEU A 1 94 ? -8.422 3.252 11.191 1.00 72.38 94 LEU A N 1
ATOM 736 C CA . LEU A 1 94 ? -7.302 4.092 11.590 1.00 72.38 94 LEU A CA 1
ATOM 737 C C . LEU A 1 94 ? -6.639 4.690 10.354 1.00 72.38 94 LEU A C 1
ATOM 739 O O . LEU A 1 94 ? -6.384 4.001 9.365 1.00 72.38 94 LEU A O 1
ATOM 743 N N . ARG A 1 95 ? -6.336 5.987 10.422 1.00 78.31 95 ARG A N 1
ATOM 744 C CA . ARG A 1 95 ? -5.574 6.676 9.385 1.00 78.31 95 ARG A CA 1
ATOM 745 C C . ARG A 1 95 ? -4.080 6.550 9.676 1.00 78.31 95 ARG A C 1
ATOM 747 O O . ARG A 1 95 ? -3.587 7.015 10.699 1.00 78.31 95 ARG A O 1
ATOM 754 N N . VAL A 1 96 ? -3.356 5.968 8.735 1.00 80.81 96 VAL A N 1
ATOM 755 C CA . VAL A 1 96 ? -1.895 5.919 8.711 1.00 80.81 96 VAL A CA 1
ATOM 756 C C . VAL A 1 96 ? -1.401 6.870 7.634 1.00 80.81 96 VAL A C 1
ATOM 758 O O . VAL A 1 96 ? -1.926 6.874 6.524 1.00 80.81 96 VAL A O 1
ATOM 761 N N . VAL A 1 97 ? -0.409 7.690 7.958 1.00 85.38 97 VAL A N 1
ATOM 762 C CA . VAL A 1 97 ? 0.310 8.516 6.987 1.00 85.38 97 VAL A CA 1
ATOM 763 C C . VAL A 1 97 ? 1.785 8.161 7.100 1.00 85.38 97 VAL A C 1
ATOM 765 O O . VAL A 1 97 ? 2.271 7.875 8.194 1.00 85.38 97 VAL A O 1
ATOM 768 N N . GLY A 1 98 ? 2.497 8.139 5.983 1.00 85.75 98 GLY A N 1
ATOM 769 C CA . GLY A 1 98 ? 3.922 7.855 5.999 1.00 85.75 98 GLY A CA 1
ATOM 770 C C . GLY A 1 98 ? 4.596 8.161 4.676 1.00 85.75 98 GLY A C 1
ATOM 771 O O . GLY A 1 98 ? 3.945 8.489 3.681 1.00 85.75 98 GLY A O 1
ATOM 772 N N . ASP A 1 99 ? 5.916 8.035 4.688 1.00 88.88 99 ASP A N 1
ATOM 773 C CA . ASP A 1 99 ? 6.731 8.194 3.495 1.00 88.88 99 ASP A CA 1
ATOM 774 C C . ASP A 1 99 ? 6.713 6.910 2.664 1.00 88.88 99 ASP A C 1
ATOM 776 O O . ASP A 1 99 ? 6.593 5.791 3.179 1.00 88.88 99 ASP A O 1
ATOM 780 N N . MET A 1 100 ? 6.847 7.087 1.357 1.00 93.06 100 MET A N 1
ATOM 781 C CA . MET A 1 100 ? 6.913 6.018 0.374 1.00 93.06 100 MET A CA 1
ATOM 782 C C . MET A 1 100 ? 8.167 6.187 -0.479 1.00 93.06 100 MET A C 1
ATOM 784 O O . MET A 1 100 ? 8.580 7.306 -0.769 1.00 93.06 100 MET A O 1
ATOM 788 N N . ASN A 1 101 ? 8.746 5.063 -0.885 1.00 95.31 101 ASN A N 1
ATOM 789 C CA . ASN A 1 101 ? 9.724 5.005 -1.958 1.00 95.31 101 ASN A CA 1
ATOM 790 C C . ASN A 1 101 ? 9.184 4.148 -3.107 1.00 95.31 101 ASN A C 1
ATOM 792 O O . ASN A 1 101 ? 8.330 3.280 -2.906 1.00 95.31 101 ASN A O 1
ATOM 796 N N . THR A 1 102 ? 9.710 4.384 -4.304 1.00 96.06 102 THR A N 1
ATOM 797 C CA . THR A 1 102 ? 9.448 3.557 -5.480 1.00 96.06 102 THR A CA 1
ATOM 798 C C . THR A 1 102 ? 10.735 2.863 -5.902 1.00 96.06 102 THR A C 1
ATOM 800 O O . THR A 1 102 ? 11.738 3.508 -6.198 1.00 96.06 102 THR A O 1
ATOM 803 N N . GLU A 1 103 ? 10.698 1.538 -5.946 1.00 95.44 103 GLU A N 1
ATOM 804 C CA . GLU A 1 103 ? 11.799 0.690 -6.385 1.00 95.44 103 GLU A CA 1
ATOM 805 C C . GLU A 1 103 ? 11.511 0.103 -7.769 1.00 95.44 103 GLU A C 1
ATOM 807 O O . GLU A 1 103 ? 10.359 -0.032 -8.196 1.00 95.44 103 GLU A O 1
ATOM 812 N N . ARG A 1 104 ? 12.587 -0.247 -8.474 1.00 96.12 104 ARG A N 1
ATOM 813 C CA . ARG A 1 104 ? 12.543 -0.917 -9.771 1.00 96.12 104 ARG A CA 1
ATOM 814 C C . ARG A 1 104 ? 13.042 -2.351 -9.614 1.00 96.12 104 ARG A C 1
ATOM 816 O O . ARG A 1 104 ? 14.059 -2.574 -8.966 1.00 96.12 104 ARG A O 1
ATOM 823 N N . GLY A 1 105 ? 12.370 -3.275 -10.286 1.00 94.75 105 GLY A N 1
ATOM 824 C CA . GLY A 1 105 ? 12.723 -4.684 -10.339 1.00 94.75 105 GLY A CA 1
ATOM 825 C C . GLY A 1 105 ? 11.949 -5.519 -9.323 1.00 94.75 105 GLY A C 1
ATOM 826 O O . GLY A 1 105 ? 11.783 -5.140 -8.164 1.00 94.75 105 GLY A O 1
ATOM 827 N N . PHE A 1 106 ? 11.465 -6.678 -9.765 1.00 96.12 106 PHE A N 1
ATOM 828 C CA . PHE A 1 106 ? 10.879 -7.696 -8.902 1.00 96.12 106 PHE A CA 1
ATOM 829 C C . PHE A 1 106 ? 11.005 -9.071 -9.559 1.00 96.12 106 PHE A C 1
ATOM 831 O O . PHE A 1 106 ? 10.498 -9.299 -10.658 1.00 96.12 106 PHE A O 1
ATOM 838 N N . GLN A 1 107 ? 11.651 -10.009 -8.862 1.00 92.88 107 GLN A N 1
ATOM 839 C CA . GLN A 1 107 ? 11.925 -11.358 -9.366 1.00 92.88 107 GLN A CA 1
ATOM 840 C C . GLN A 1 107 ? 12.624 -11.331 -10.740 1.00 92.88 107 GLN A C 1
ATOM 842 O O . GLN A 1 107 ? 13.741 -10.840 -10.833 1.00 92.88 107 GLN A O 1
ATOM 847 N N . ASN A 1 108 ? 11.981 -11.859 -11.787 1.00 92.38 108 ASN A N 1
ATOM 848 C CA . ASN A 1 108 ? 12.542 -11.957 -13.139 1.00 92.38 108 ASN A CA 1
ATOM 849 C C . ASN A 1 108 ? 12.175 -10.763 -14.043 1.00 92.38 108 ASN A C 1
ATOM 851 O O . ASN A 1 108 ? 12.435 -10.815 -15.243 1.00 92.38 108 ASN A O 1
ATOM 855 N N . ASP A 1 109 ? 11.517 -9.730 -13.507 1.00 94.25 109 ASP A N 1
ATOM 856 C CA . ASP A 1 109 ? 11.133 -8.530 -14.252 1.00 94.25 109 ASP A CA 1
ATOM 857 C C . ASP A 1 109 ? 11.884 -7.303 -13.723 1.00 94.25 109 ASP A C 1
ATOM 859 O O . ASP A 1 109 ? 11.517 -6.719 -12.702 1.00 94.25 109 ASP A O 1
ATOM 863 N N . ASP A 1 110 ? 12.919 -6.884 -14.452 1.00 93.50 110 ASP A N 1
ATOM 864 C CA . ASP A 1 110 ? 13.738 -5.706 -14.134 1.00 93.50 110 ASP A CA 1
ATOM 865 C C . ASP A 1 110 ? 12.990 -4.375 -14.312 1.00 93.50 110 ASP A C 1
ATOM 867 O O . ASP A 1 110 ? 13.461 -3.329 -13.868 1.00 93.50 110 ASP A O 1
ATOM 871 N N . ASN A 1 111 ? 11.834 -4.375 -14.979 1.00 94.88 111 ASN A N 1
ATOM 872 C CA . ASN A 1 111 ? 11.024 -3.177 -15.206 1.00 94.88 111 ASN A CA 1
ATOM 873 C C . ASN A 1 111 ? 9.811 -3.095 -14.277 1.00 94.88 111 ASN A C 1
ATOM 875 O O . ASN A 1 111 ? 9.068 -2.110 -14.333 1.00 94.88 111 ASN A O 1
ATOM 879 N N . ALA A 1 112 ? 9.622 -4.090 -13.411 1.00 95.62 112 ALA A N 1
ATOM 880 C CA . ALA A 1 112 ? 8.598 -4.058 -12.386 1.00 95.62 112 ALA A CA 1
ATOM 881 C C . ALA A 1 112 ? 8.757 -2.822 -11.490 1.00 95.62 112 ALA A C 1
ATOM 883 O O . ALA A 1 112 ? 9.868 -2.397 -11.173 1.00 95.62 112 ALA A O 1
ATOM 884 N N . VAL A 1 113 ? 7.631 -2.252 -11.067 1.00 96.19 113 VAL A N 1
ATOM 885 C CA . VAL A 1 113 ? 7.598 -1.099 -10.162 1.00 96.19 113 VAL A CA 1
ATOM 886 C C . VAL A 1 113 ? 7.067 -1.565 -8.816 1.00 96.19 113 VAL A C 1
ATOM 888 O O . VAL A 1 113 ? 5.973 -2.129 -8.740 1.00 96.19 113 VAL A O 1
ATOM 891 N N . VAL A 1 114 ? 7.837 -1.330 -7.759 1.00 97.00 114 VAL A N 1
ATOM 892 C CA . VAL A 1 114 ? 7.487 -1.715 -6.392 1.00 97.00 114 VAL A CA 1
ATOM 893 C C . VAL A 1 114 ? 7.312 -0.464 -5.545 1.00 97.00 114 VAL A C 1
ATOM 895 O O . VAL A 1 114 ? 8.228 0.339 -5.403 1.00 97.00 114 VAL A O 1
ATOM 898 N N . TYR A 1 115 ? 6.136 -0.308 -4.949 1.00 96.56 115 TYR A N 1
ATOM 899 C CA . TYR A 1 115 ? 5.880 0.715 -3.945 1.00 96.56 115 TYR A CA 1
ATOM 900 C C . TYR A 1 115 ? 6.246 0.187 -2.565 1.00 96.56 115 TYR A C 1
ATOM 902 O O . TYR A 1 115 ? 5.756 -0.863 -2.143 1.00 96.56 115 TYR A O 1
ATOM 910 N N . VAL A 1 116 ? 7.101 0.926 -1.863 1.00 95.38 116 VAL A N 1
ATOM 911 C CA . VAL A 1 116 ? 7.600 0.588 -0.530 1.00 95.38 116 VAL A CA 1
ATOM 912 C C . VAL A 1 116 ? 7.124 1.647 0.450 1.00 95.38 116 VAL A C 1
ATOM 914 O O . VAL A 1 116 ? 7.617 2.772 0.477 1.00 95.38 116 VAL A O 1
ATOM 917 N N . LEU A 1 117 ? 6.129 1.293 1.253 1.00 92.69 117 LEU A N 1
ATOM 918 C CA . LEU A 1 117 ? 5.585 2.145 2.304 1.00 92.69 117 LEU A CA 1
ATOM 919 C C . LEU A 1 117 ? 6.442 2.000 3.561 1.00 92.69 117 LEU A C 1
ATOM 921 O O . LEU A 1 117 ? 6.889 0.896 3.878 1.00 92.69 117 LEU A O 1
ATOM 925 N N . ASN A 1 118 ? 6.614 3.097 4.303 1.00 90.56 118 ASN A N 1
ATOM 926 C CA . ASN A 1 118 ? 7.507 3.177 5.466 1.00 90.56 118 ASN A CA 1
ATOM 927 C C . ASN A 1 118 ? 8.956 2.815 5.112 1.00 90.56 118 ASN A C 1
ATOM 929 O O . ASN A 1 118 ? 9.646 2.179 5.900 1.00 90.56 118 ASN A O 1
ATOM 933 N N . TRP A 1 119 ? 9.418 3.209 3.924 1.00 90.25 119 TRP A N 1
ATOM 934 C CA . TRP A 1 119 ? 10.722 2.806 3.381 1.00 90.25 119 TRP A CA 1
ATOM 935 C C . TRP A 1 119 ? 11.928 3.204 4.249 1.00 90.25 119 TRP A C 1
ATOM 937 O O . TRP A 1 119 ? 12.987 2.597 4.142 1.00 90.25 119 TRP A O 1
ATOM 947 N N . THR A 1 120 ? 11.776 4.214 5.109 1.00 87.38 120 THR A N 1
ATOM 948 C CA . THR A 1 120 ? 12.810 4.656 6.058 1.00 87.38 120 THR A CA 1
ATOM 949 C C . THR A 1 120 ? 12.903 3.780 7.310 1.00 87.38 120 THR A C 1
ATOM 951 O O . THR A 1 120 ? 13.823 3.958 8.105 1.00 87.38 120 THR A O 1
ATOM 954 N N . GLN A 1 121 ? 11.948 2.869 7.512 1.00 86.75 121 GLN A N 1
ATOM 955 C CA . GLN A 1 121 ? 11.918 1.931 8.632 1.00 86.75 121 GLN A CA 1
ATOM 956 C C . GLN A 1 121 ? 12.602 0.608 8.268 1.00 86.75 121 GLN A C 1
ATOM 958 O O . GLN A 1 121 ? 12.855 0.318 7.095 1.00 86.75 121 GLN A O 1
ATOM 963 N N . ASP A 1 122 ? 12.847 -0.214 9.292 1.00 86.38 122 ASP A N 1
ATOM 964 C CA . ASP A 1 122 ? 13.353 -1.580 9.139 1.00 86.38 122 ASP A CA 1
ATOM 965 C C . ASP A 1 122 ? 12.482 -2.387 8.160 1.00 86.38 122 ASP A C 1
ATOM 967 O O . ASP A 1 122 ? 11.256 -2.260 8.168 1.00 86.38 122 ASP A O 1
ATOM 971 N N . GLU A 1 123 ? 13.092 -3.270 7.360 1.00 84.31 123 GLU A N 1
ATOM 972 C CA . GLU A 1 123 ? 12.392 -4.058 6.326 1.00 84.31 123 GLU A CA 1
ATOM 973 C C . GLU A 1 123 ? 11.165 -4.810 6.861 1.00 84.31 123 GLU A C 1
ATOM 975 O O . GLU A 1 123 ? 10.140 -4.892 6.188 1.00 84.31 123 GLU A O 1
ATOM 980 N N . ALA A 1 124 ? 11.225 -5.294 8.106 1.00 82.50 124 ALA A N 1
ATOM 981 C CA . ALA A 1 124 ? 10.116 -5.987 8.764 1.00 82.50 124 ALA A CA 1
ATOM 982 C C . ALA A 1 124 ? 8.861 -5.111 8.968 1.00 82.50 124 ALA A C 1
ATOM 984 O O . ALA A 1 124 ? 7.772 -5.637 9.191 1.00 82.50 124 ALA A O 1
ATOM 985 N N . GLN A 1 125 ? 9.005 -3.785 8.923 1.00 83.06 125 GLN A N 1
ATOM 986 C CA . GLN A 1 125 ? 7.919 -2.810 9.062 1.00 83.06 125 GLN A CA 1
ATOM 987 C C . GLN A 1 125 ? 7.474 -2.217 7.719 1.00 83.06 125 GLN A C 1
ATOM 989 O O . GLN A 1 125 ? 6.473 -1.491 7.663 1.00 83.06 125 GLN A O 1
ATOM 994 N N . GLN A 1 126 ? 8.205 -2.508 6.643 1.00 89.25 126 GLN A N 1
ATOM 995 C CA . GLN A 1 126 ? 7.877 -2.030 5.311 1.00 89.25 126 GLN A CA 1
ATOM 996 C C . GLN A 1 126 ? 6.696 -2.813 4.743 1.00 89.25 126 GLN A C 1
ATOM 998 O O . GLN A 1 126 ? 6.588 -4.032 4.884 1.00 89.25 126 GLN A O 1
ATOM 1003 N N . ILE A 1 127 ? 5.811 -2.103 4.048 1.00 90.69 127 ILE A N 1
ATOM 1004 C CA . ILE A 1 127 ? 4.731 -2.730 3.284 1.00 90.69 127 ILE A CA 1
ATOM 1005 C C . ILE A 1 127 ? 5.062 -2.543 1.813 1.00 90.69 127 ILE A C 1
ATOM 1007 O O . ILE A 1 127 ? 5.192 -1.416 1.337 1.00 90.69 127 ILE A O 1
ATOM 1011 N N . ARG A 1 128 ? 5.210 -3.659 1.103 1.00 94.44 128 ARG A N 1
ATOM 1012 C CA . ARG A 1 128 ? 5.682 -3.680 -0.280 1.00 94.44 128 ARG A CA 1
ATOM 1013 C C . ARG A 1 128 ? 4.549 -4.107 -1.205 1.00 94.44 128 ARG A C 1
ATOM 1015 O O . ARG A 1 128 ? 3.902 -5.132 -0.981 1.00 94.44 128 ARG A O 1
ATOM 1022 N N . PHE A 1 129 ? 4.310 -3.322 -2.248 1.00 96.00 129 PHE A N 1
ATOM 1023 C CA . PHE A 1 129 ? 3.312 -3.603 -3.271 1.00 96.00 129 PHE A CA 1
ATOM 1024 C C . PHE A 1 129 ? 3.954 -3.618 -4.651 1.00 96.00 129 PHE A C 1
ATOM 1026 O O . PHE A 1 129 ? 4.582 -2.647 -5.057 1.00 96.00 129 PHE A O 1
ATOM 1033 N N . LEU A 1 130 ? 3.738 -4.693 -5.400 1.00 96.56 130 LEU A N 1
ATOM 1034 C CA . LEU A 1 130 ? 4.019 -4.733 -6.824 1.00 96.56 130 LEU A CA 1
ATOM 1035 C C . LEU A 1 130 ? 2.897 -4.017 -7.579 1.00 96.56 130 LEU A C 1
ATOM 1037 O O . LEU A 1 130 ? 1.727 -4.396 -7.456 1.00 96.56 130 LEU A O 1
ATOM 1041 N N . ARG A 1 131 ? 3.254 -3.027 -8.395 1.00 95.44 131 ARG A N 1
ATOM 1042 C CA . ARG A 1 131 ? 2.342 -2.370 -9.331 1.00 95.44 131 ARG A CA 1
ATOM 1043 C C . ARG A 1 131 ? 2.172 -3.232 -10.579 1.00 95.44 131 ARG A C 1
ATOM 1045 O O . ARG A 1 131 ? 3.137 -3.520 -11.281 1.00 95.44 131 ARG A O 1
ATOM 1052 N N . VAL A 1 132 ? 0.935 -3.617 -10.873 1.00 93.62 132 VAL A N 1
ATOM 1053 C CA . VAL A 1 132 ? 0.572 -4.476 -12.006 1.00 93.62 132 VAL A CA 1
ATOM 1054 C C . VAL A 1 132 ? -0.533 -3.814 -12.817 1.00 93.62 132 VAL A C 1
ATOM 1056 O O . VAL A 1 132 ? -1.467 -3.249 -12.256 1.00 93.62 132 VAL A O 1
ATOM 1059 N N . LEU A 1 133 ? -0.462 -3.927 -14.141 1.00 90.94 133 LEU A N 1
ATOM 1060 C CA . LEU A 1 133 ? -1.571 -3.575 -15.021 1.00 90.94 133 LEU A CA 1
ATOM 1061 C C . LEU A 1 133 ? -2.382 -4.839 -15.329 1.00 90.94 133 LEU A C 1
ATOM 1063 O O . LEU A 1 133 ? -1.886 -5.753 -15.985 1.00 90.94 133 LEU A O 1
ATOM 1067 N N . ALA A 1 134 ? -3.622 -4.908 -14.852 1.00 86.31 134 ALA A N 1
ATOM 1068 C CA . ALA A 1 134 ? -4.520 -6.034 -15.088 1.00 86.31 134 ALA A CA 1
ATOM 1069 C C . ALA A 1 134 ? -5.788 -5.536 -15.784 1.00 86.31 134 ALA A C 1
ATOM 1071 O O . ALA A 1 134 ? -6.518 -4.720 -15.237 1.00 86.31 134 ALA A O 1
ATOM 1072 N N . HIS A 1 135 ? -6.058 -6.032 -16.995 1.00 85.69 135 HIS A N 1
ATOM 1073 C CA . HIS A 1 135 ? -7.219 -5.622 -17.804 1.00 85.69 135 HIS A CA 1
ATOM 1074 C C . HIS A 1 135 ? -7.322 -4.103 -18.051 1.00 85.69 135 HIS A C 1
ATOM 1076 O O . HIS A 1 135 ? -8.416 -3.566 -18.170 1.00 85.69 135 HIS A O 1
ATOM 1082 N N . GLY A 1 136 ? -6.181 -3.412 -18.143 1.00 86.06 136 GLY A N 1
ATOM 1083 C CA . GLY A 1 136 ? -6.131 -1.958 -18.333 1.00 86.06 136 GLY A CA 1
ATOM 1084 C C . GLY A 1 136 ? -6.289 -1.142 -17.046 1.00 86.06 136 GLY A C 1
ATOM 1085 O O . GLY A 1 136 ? -6.167 0.076 -17.099 1.00 86.06 136 GLY A O 1
ATOM 1086 N N . GLU A 1 137 ? -6.491 -1.794 -15.900 1.00 88.38 137 GLU A N 1
ATOM 1087 C CA . GLU A 1 137 ? -6.561 -1.149 -14.590 1.00 88.38 137 GLU A CA 1
ATOM 1088 C C . GLU A 1 137 ? -5.276 -1.374 -13.796 1.00 88.38 137 GLU A C 1
ATOM 1090 O O . GLU A 1 137 ? -4.667 -2.449 -13.835 1.00 88.38 137 GLU A O 1
ATOM 1095 N N . GLU A 1 138 ? -4.872 -0.356 -13.041 1.00 91.75 138 GLU A N 1
ATOM 1096 C CA . GLU A 1 138 ? -3.752 -0.474 -12.119 1.00 91.75 138 GLU A CA 1
ATOM 1097 C C . GLU A 1 138 ? -4.176 -1.212 -10.844 1.00 91.75 138 GLU A C 1
ATOM 1099 O O . GLU A 1 138 ? -5.165 -0.876 -10.184 1.00 91.75 138 GLU A O 1
ATOM 1104 N N . VAL A 1 139 ? -3.405 -2.240 -10.502 1.00 93.69 139 VAL A N 1
ATOM 1105 C CA . VAL A 1 139 ? -3.625 -3.112 -9.354 1.00 93.69 139 VAL A CA 1
ATOM 1106 C C . VAL A 1 139 ? -2.328 -3.241 -8.572 1.00 93.69 139 VAL A C 1
ATOM 1108 O O . VAL A 1 139 ? -1.277 -3.554 -9.124 1.00 93.69 139 VAL A O 1
ATOM 1111 N N . LEU A 1 140 ? -2.414 -3.063 -7.262 1.00 95.50 140 LEU A N 1
ATOM 1112 C CA . LEU A 1 140 ? -1.317 -3.288 -6.336 1.00 95.50 140 LEU A CA 1
ATOM 1113 C C . LEU A 1 140 ? -1.442 -4.684 -5.738 1.00 95.50 140 LEU A C 1
ATOM 1115 O O . LEU A 1 140 ? -2.456 -5.002 -5.119 1.00 95.50 140 LEU A O 1
ATOM 1119 N N . ARG A 1 141 ? -0.420 -5.523 -5.908 1.00 94.75 141 ARG A N 1
ATOM 1120 C CA . ARG A 1 141 ? -0.340 -6.855 -5.290 1.00 94.75 141 ARG A CA 1
ATOM 1121 C C . ARG A 1 141 ? 0.665 -6.844 -4.155 1.00 94.75 141 ARG A C 1
ATOM 1123 O O . ARG A 1 141 ? 1.784 -6.377 -4.344 1.00 94.75 141 ARG A O 1
ATOM 1130 N N . ARG A 1 142 ? 0.295 -7.363 -2.986 1.00 94.50 142 ARG A N 1
ATOM 1131 C CA . ARG A 1 142 ? 1.213 -7.373 -1.843 1.00 94.50 142 ARG A CA 1
ATOM 1132 C C . ARG A 1 142 ? 2.370 -8.343 -2.067 1.00 94.50 142 ARG A C 1
ATOM 1134 O O . ARG A 1 142 ? 2.154 -9.489 -2.458 1.00 94.50 142 ARG A O 1
ATOM 1141 N N . ILE A 1 143 ? 3.574 -7.873 -1.769 1.00 94.06 143 ILE A N 1
ATOM 1142 C CA . ILE A 1 143 ? 4.780 -8.687 -1.641 1.00 94.06 143 ILE A CA 1
ATOM 1143 C C . ILE A 1 143 ? 4.925 -9.034 -0.155 1.00 94.06 143 ILE A C 1
ATOM 1145 O O . ILE A 1 143 ? 4.888 -8.151 0.705 1.00 94.06 143 ILE A O 1
ATOM 1149 N N . GLY A 1 144 ? 5.010 -10.325 0.148 1.00 91.12 144 GLY A N 1
ATOM 1150 C CA . GLY A 1 144 ? 5.190 -10.839 1.499 1.00 91.12 144 GLY A CA 1
ATOM 1151 C C . GLY A 1 144 ? 6.636 -10.709 1.996 1.00 91.12 144 GLY A C 1
ATOM 1152 O O . GLY A 1 144 ? 7.544 -10.430 1.210 1.00 91.12 144 GLY A O 1
ATOM 1153 N N . PRO A 1 145 ? 6.879 -10.950 3.298 1.00 87.44 145 PRO A N 1
ATOM 1154 C CA . PRO A 1 145 ? 8.232 -10.977 3.870 1.00 87.44 145 PRO A CA 1
ATOM 1155 C C . PRO A 1 145 ? 9.153 -12.032 3.235 1.00 87.44 145 PRO A C 1
ATOM 1157 O O . PRO A 1 145 ? 10.370 -11.915 3.291 1.00 87.44 145 PRO A O 1
ATOM 1160 N N . ASP A 1 146 ? 8.570 -13.057 2.616 1.00 90.69 146 ASP A N 1
ATOM 1161 C CA . ASP A 1 146 ? 9.238 -14.110 1.849 1.00 90.69 146 ASP A CA 1
ATOM 1162 C C . ASP A 1 146 ? 9.618 -13.684 0.417 1.00 90.69 146 ASP A C 1
ATOM 1164 O O . ASP A 1 146 ? 10.070 -14.513 -0.374 1.00 90.69 146 ASP A O 1
ATOM 1168 N N . GLN A 1 147 ? 9.430 -12.404 0.069 1.00 90.19 147 GLN A N 1
ATOM 1169 C CA . GLN A 1 147 ? 9.650 -11.846 -1.271 1.00 90.19 147 GLN A CA 1
ATOM 1170 C C . GLN A 1 147 ? 8.780 -12.510 -2.357 1.00 90.19 147 GLN A C 1
ATOM 1172 O O . GLN A 1 147 ? 9.105 -12.478 -3.548 1.00 90.19 147 GLN A O 1
ATOM 1177 N N . GLN A 1 148 ? 7.643 -13.096 -1.963 1.00 93.25 148 GLN A N 1
ATOM 1178 C CA . GLN A 1 148 ? 6.660 -13.680 -2.875 1.00 93.25 148 GLN A CA 1
ATOM 1179 C C . GLN A 1 148 ? 5.377 -12.854 -2.923 1.00 93.25 148 GLN A C 1
ATOM 1181 O O . GLN A 1 148 ? 5.034 -12.125 -1.993 1.00 93.25 148 GLN A O 1
ATOM 1186 N N . LEU A 1 149 ? 4.636 -12.965 -4.027 1.00 92.62 149 LEU A N 1
ATOM 1187 C CA . LEU A 1 149 ? 3.324 -12.333 -4.129 1.00 92.62 149 LEU A CA 1
ATOM 1188 C C . LEU A 1 149 ? 2.306 -13.069 -3.260 1.00 92.62 149 LEU A C 1
ATOM 1190 O O . LEU A 1 149 ? 2.098 -14.275 -3.401 1.00 92.62 149 LEU A O 1
ATOM 1194 N N . GLN A 1 150 ? 1.613 -12.323 -2.406 1.00 89.75 150 GLN A N 1
ATOM 1195 C CA . GLN A 1 150 ? 0.556 -12.873 -1.573 1.00 89.75 150 GLN A CA 1
ATOM 1196 C C . GLN A 1 150 ? -0.725 -13.091 -2.382 1.00 89.75 150 GLN A C 1
ATOM 1198 O O . GLN A 1 150 ? -1.179 -12.233 -3.145 1.00 89.75 150 GLN A O 1
ATOM 1203 N N . THR A 1 151 ? -1.349 -14.252 -2.187 1.00 80.56 151 THR A N 1
ATOM 1204 C CA . THR A 1 151 ? -2.612 -14.590 -2.850 1.00 80.56 151 THR A CA 1
ATOM 1205 C C . THR A 1 151 ? -3.774 -13.884 -2.151 1.00 80.56 151 THR A C 1
ATOM 1207 O O . THR A 1 151 ? -3.902 -13.947 -0.934 1.00 80.56 151 THR A O 1
ATOM 1210 N N . GLY A 1 152 ? -4.636 -13.205 -2.914 1.00 74.69 152 GLY A N 1
ATOM 1211 C CA . GLY A 1 152 ? -5.843 -12.546 -2.390 1.00 74.69 152 GLY A CA 1
ATOM 1212 C C . GLY A 1 152 ? -5.634 -11.152 -1.780 1.00 74.69 152 GLY A C 1
ATOM 1213 O O . GLY A 1 152 ? -6.616 -10.456 -1.538 1.00 74.69 152 GLY A O 1
ATOM 1214 N N . ALA A 1 153 ? -4.387 -10.712 -1.603 1.00 80.06 153 ALA A N 1
ATOM 1215 C CA . ALA A 1 153 ? -4.038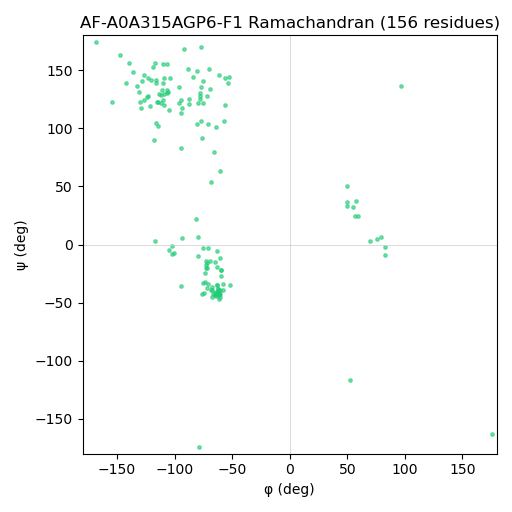 -9.374 -1.130 1.00 80.06 153 ALA A CA 1
ATOM 1216 C C . ALA A 1 153 ? -3.782 -8.428 -2.316 1.00 80.06 153 ALA A C 1
ATOM 1218 O O . ALA A 1 153 ? -2.639 -8.237 -2.748 1.00 80.06 153 ALA A O 1
ATOM 1219 N N . ALA A 1 154 ? -4.860 -7.868 -2.873 1.00 88.69 154 ALA A N 1
ATOM 1220 C CA . ALA A 1 154 ? -4.792 -6.953 -4.008 1.00 88.69 154 ALA A CA 1
ATOM 1221 C C . ALA A 1 154 ? -5.645 -5.700 -3.792 1.00 88.69 154 ALA A C 1
ATOM 1223 O O . ALA A 1 154 ? -6.800 -5.788 -3.366 1.00 88.69 154 ALA A O 1
ATOM 1224 N N . LEU A 1 155 ? -5.083 -4.544 -4.142 1.00 92.81 155 LEU A N 1
ATOM 1225 C CA . LEU A 1 155 ? -5.765 -3.253 -4.127 1.00 92.81 155 LEU A CA 1
ATOM 1226 C C . LEU A 1 155 ? -5.962 -2.781 -5.557 1.00 92.81 155 LEU A C 1
ATOM 1228 O O . LEU A 1 155 ? -5.037 -2.831 -6.360 1.00 92.81 155 LEU A O 1
ATOM 1232 N N . ARG A 1 156 ? -7.167 -2.334 -5.879 1.00 92.81 156 ARG A N 1
ATOM 1233 C CA . ARG A 1 156 ? -7.534 -1.875 -7.219 1.00 92.81 156 ARG A CA 1
ATOM 1234 C C . ARG A 1 156 ? -7.715 -0.374 -7.205 1.00 92.81 156 ARG A C 1
ATOM 1236 O O . ARG A 1 156 ? -8.220 0.148 -6.209 1.00 92.81 156 ARG A O 1
ATOM 1243 N N . ALA A 1 157 ? -7.314 0.286 -8.287 1.00 90.19 157 ALA A N 1
ATOM 1244 C CA . ALA A 1 157 ? -7.622 1.693 -8.488 1.00 90.19 157 ALA A CA 1
ATOM 1245 C C . ALA A 1 157 ? -9.138 1.925 -8.357 1.00 90.19 157 ALA A C 1
ATOM 1247 O O . ALA A 1 157 ? -9.941 1.084 -8.769 1.00 90.19 157 ALA A O 1
ATOM 1248 N N . LYS A 1 158 ? -9.504 3.023 -7.701 1.00 82.50 158 LYS A N 1
ATOM 1249 C CA . LYS A 1 158 ? -10.882 3.409 -7.396 1.00 82.50 158 LYS A CA 1
ATOM 1250 C C . LYS A 1 158 ? -11.394 4.484 -8.342 1.00 82.50 158 LYS A C 1
ATOM 1252 O O . LYS A 1 158 ? -10.569 5.320 -8.770 1.00 82.50 158 LYS A O 1
#

Radius of gyration: 22.92 Å; Cα contacts (8 Å, |Δi|>4): 256; chains: 1; bounding box: 66×33×64 Å

Nearest PDB structures (foldseek):
  2zvm-assembly1_A  TM=2.545E-01  e=6.158E-01  Homo sapiens

Foldseek 3Di:
DVVVVVVVVVVVVVVVVVVVVVVVVVVVVVVLVVVVVVVPPPCVLFVFPFDLDPPPPPPVQFPAWWWWFDDPNWTKIKTAGPVNQWIWMQTPNTITIFTWDWDADADPHRRWIKIWTSVVDDPVPIWIWIWDQDPNWTKTFTQDPVSDTDPRRMITTD

Solvent-accessible surface area (backbone atoms only — not comparable to full-atom values): 8867 Å² total; per-residue (Å²): 118,71,74,62,56,54,54,55,53,52,52,51,50,53,52,53,51,51,52,50,50,52,50,55,58,48,46,59,58,46,57,60,51,47,57,71,54,72,55,66,79,62,56,83,81,46,62,55,50,86,48,90,61,84,67,78,68,79,55,80,77,55,73,34,66,41,27,38,34,39,47,98,91,37,68,34,40,40,33,30,19,70,86,51,50,30,38,38,34,36,48,89,80,36,41,37,37,44,47,30,40,78,46,73,41,52,96,94,36,74,81,35,41,28,42,29,35,38,57,92,49,61,75,93,70,39,50,38,28,40,58,40,80,54,98,90,39,57,30,37,34,31,43,41,100,85,77,39,76,46,84,84,26,43,26,34,62,112

pLDDT: mean 77.72, std 17.96, range [38.78, 97.0]